Protein AF-A0A1V5LAB6-F1 (afdb_monomer)

Radius of gyration: 16.6 Å; Cα contacts (8 Å, |Δi|>4): 123; chains: 1; bounding box: 38×26×41 Å

Structure (mmCIF, N/CA/C/O backbone):
data_AF-A0A1V5LAB6-F1
#
_entry.id   AF-A0A1V5LAB6-F1
#
loop_
_atom_site.group_PDB
_atom_site.id
_atom_site.type_symbol
_atom_site.label_atom_id
_atom_site.label_alt_id
_atom_site.label_comp_id
_atom_site.label_asym_id
_atom_site.label_entity_id
_atom_site.label_seq_id
_atom_site.pdbx_PDB_ins_code
_atom_site.Cartn_x
_atom_site.Cartn_y
_atom_site.Cartn_z
_atom_site.occupancy
_atom_site.B_iso_or_equiv
_atom_site.auth_seq_id
_atom_site.auth_comp_id
_atom_site.auth_asym_id
_atom_site.auth_atom_id
_atom_site.pdbx_PDB_model_num
ATOM 1 N N . MET A 1 1 ? 13.776 -12.669 -11.206 1.00 77.19 1 MET A N 1
ATOM 2 C CA . MET A 1 1 ? 13.056 -12.402 -9.944 1.00 77.19 1 MET A CA 1
ATOM 3 C C . MET A 1 1 ? 11.681 -11.765 -10.153 1.00 77.19 1 MET A C 1
ATOM 5 O O . MET A 1 1 ? 10.731 -12.359 -9.678 1.00 77.19 1 MET A O 1
ATOM 9 N N . LEU A 1 2 ? 11.503 -10.620 -10.843 1.00 88.62 2 LEU A N 1
ATOM 10 C CA . LEU A 1 2 ? 10.140 -10.125 -11.182 1.00 88.62 2 LEU A CA 1
ATOM 11 C C . LEU A 1 2 ? 9.569 -10.736 -12.473 1.00 88.62 2 LEU A C 1
ATOM 13 O O . LEU A 1 2 ? 8.385 -11.048 -12.530 1.00 88.62 2 LEU A O 1
ATOM 17 N N . ASN A 1 3 ? 10.426 -10.978 -13.471 1.00 90.19 3 ASN A N 1
ATOM 18 C CA . ASN A 1 3 ? 10.041 -11.616 -14.740 1.00 90.19 3 ASN A CA 1
ATOM 19 C C . ASN A 1 3 ? 9.483 -13.042 -14.580 1.00 90.19 3 ASN A C 1
ATOM 21 O O . ASN A 1 3 ? 8.894 -13.565 -15.516 1.00 90.19 3 ASN A O 1
ATOM 25 N N . ASP A 1 4 ? 9.677 -13.665 -13.415 1.00 94.62 4 ASP A N 1
ATOM 26 C CA . ASP A 1 4 ? 9.181 -15.015 -13.120 1.00 94.62 4 ASP A CA 1
ATOM 27 C C . ASP A 1 4 ? 7.673 -15.024 -12.803 1.00 94.62 4 ASP A C 1
ATOM 29 O O . ASP A 1 4 ? 7.053 -16.081 -12.757 1.00 94.62 4 ASP A O 1
ATOM 33 N N . TYR A 1 5 ? 7.088 -13.844 -12.577 1.00 94.38 5 TYR A N 1
ATOM 34 C CA . TYR A 1 5 ? 5.699 -13.665 -12.147 1.00 94.38 5 TYR A CA 1
ATOM 35 C C . TYR A 1 5 ? 4.902 -12.718 -13.044 1.00 94.38 5 TYR A C 1
ATOM 37 O O . TYR A 1 5 ? 3.679 -12.773 -13.023 1.00 94.38 5 TYR A O 1
ATOM 45 N N . VAL A 1 6 ? 5.587 -11.833 -13.774 1.00 94.25 6 VAL A N 1
ATOM 46 C CA . VAL A 1 6 ? 4.986 -10.848 -14.675 1.00 94.25 6 VAL A CA 1
ATOM 47 C C . VAL A 1 6 ? 5.805 -10.769 -15.954 1.00 94.25 6 VAL A C 1
ATOM 49 O O . VAL A 1 6 ? 7.020 -10.540 -15.919 1.00 94.25 6 VAL A O 1
ATOM 52 N N . TYR A 1 7 ? 5.138 -10.875 -17.097 1.00 92.50 7 TYR A N 1
ATOM 53 C CA . TYR A 1 7 ? 5.744 -10.596 -18.386 1.00 92.50 7 TYR A CA 1
ATOM 54 C C . TYR A 1 7 ? 5.726 -9.091 -18.680 1.00 92.50 7 TYR A C 1
ATOM 56 O O . TYR A 1 7 ? 4.747 -8.529 -19.159 1.00 92.50 7 TYR A O 1
ATOM 64 N N . LYS A 1 8 ? 6.864 -8.423 -18.448 1.00 87.31 8 LYS A N 1
ATOM 65 C CA . LYS A 1 8 ? 6.997 -6.951 -18.474 1.00 87.31 8 LYS A CA 1
ATOM 66 C C . LYS A 1 8 ? 6.542 -6.241 -19.765 1.00 87.31 8 LYS A C 1
ATOM 68 O O . LYS A 1 8 ? 6.300 -5.034 -19.744 1.00 87.31 8 LYS A O 1
ATOM 73 N N . TRP A 1 9 ? 6.471 -6.953 -20.892 1.00 88.38 9 TRP A N 1
ATOM 74 C CA . TRP A 1 9 ? 6.041 -6.401 -22.184 1.00 88.38 9 TRP A CA 1
ATOM 75 C C . TRP A 1 9 ? 4.538 -6.542 -22.437 1.00 88.38 9 TRP A C 1
ATOM 77 O O . TRP A 1 9 ? 4.001 -5.847 -23.302 1.00 88.38 9 TRP A O 1
ATOM 87 N N . ASP A 1 10 ? 3.855 -7.395 -21.678 1.00 93.00 10 ASP A N 1
ATOM 88 C CA . ASP A 1 10 ? 2.405 -7.480 -21.698 1.00 93.00 10 ASP A CA 1
ATOM 89 C C . ASP A 1 10 ? 1.813 -6.362 -20.828 1.00 93.00 10 ASP A C 1
ATOM 91 O O . ASP A 1 10 ? 2.205 -6.098 -19.688 1.00 93.00 10 ASP A O 1
ATOM 95 N N . LYS A 1 11 ? 0.892 -5.606 -21.425 1.00 90.44 11 LYS A N 1
ATOM 96 C CA . LYS A 1 11 ? 0.227 -4.482 -20.760 1.00 90.44 11 LYS A CA 1
ATOM 97 C C . LYS A 1 11 ? -0.907 -4.937 -19.842 1.00 90.44 11 LYS A C 1
ATOM 99 O O . LYS A 1 11 ? -1.337 -4.134 -19.022 1.00 90.44 11 LYS A O 1
ATOM 104 N N . THR A 1 12 ? -1.362 -6.179 -19.994 1.00 95.12 12 THR A N 1
ATOM 105 C CA . THR A 1 12 ? -2.442 -6.816 -19.230 1.00 95.12 12 THR A CA 1
ATOM 106 C C . THR A 1 12 ? -1.932 -7.718 -18.104 1.00 95.12 12 THR A C 1
ATOM 108 O O . THR A 1 12 ? -2.700 -8.088 -17.214 1.00 95.12 12 THR A O 1
ATOM 111 N N . ASP A 1 13 ? -0.632 -8.010 -18.091 1.00 95.50 13 ASP A N 1
ATOM 112 C CA . ASP A 1 13 ? 0.032 -8.765 -17.035 1.00 95.50 13 ASP A CA 1
ATOM 113 C C . AS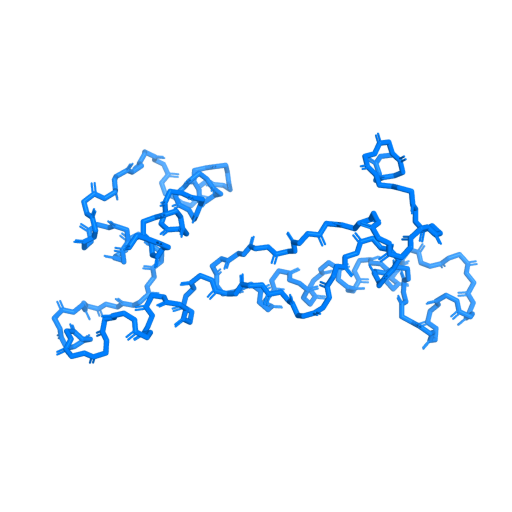P A 1 13 ? 0.913 -7.825 -16.209 1.00 95.50 13 ASP A C 1
ATOM 115 O O . ASP A 1 13 ? 2.038 -7.498 -16.587 1.00 95.50 13 ASP A O 1
ATOM 119 N N . LYS A 1 14 ? 0.351 -7.294 -15.119 1.00 95.50 14 LYS A N 1
ATOM 120 C CA . LYS A 1 14 ? 1.046 -6.402 -14.182 1.00 95.50 14 LYS A CA 1
ATOM 121 C C . LYS A 1 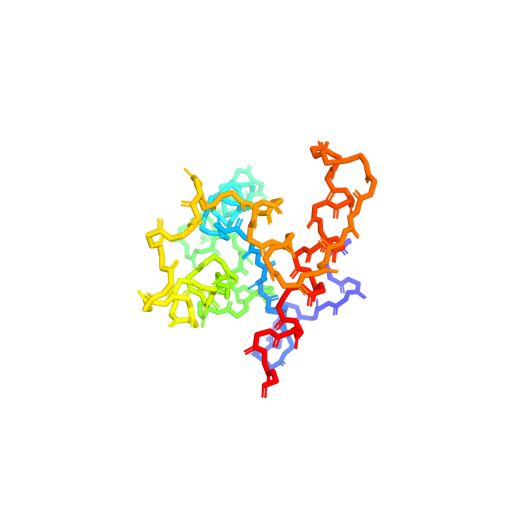14 ? 0.574 -6.651 -12.761 1.00 95.50 14 LYS A C 1
ATOM 123 O O . LYS A 1 14 ? -0.576 -7.011 -12.514 1.00 95.50 14 LYS A O 1
ATOM 128 N N . PHE A 1 15 ? 1.448 -6.374 -11.807 1.00 96.62 15 PHE A N 1
ATOM 129 C CA . PHE A 1 15 ? 1.094 -6.329 -10.400 1.00 96.62 15 PHE A CA 1
ATOM 130 C C . PHE A 1 15 ? 0.241 -5.100 -10.085 1.00 96.62 15 PHE A C 1
ATOM 132 O O . PHE A 1 15 ? 0.496 -4.002 -10.576 1.00 96.62 15 PHE A O 1
ATOM 139 N N . GLN A 1 16 ? -0.715 -5.253 -9.173 1.00 96.62 16 GLN A N 1
ATOM 140 C CA . GLN A 1 16 ? -1.315 -4.121 -8.475 1.00 96.62 16 GLN A CA 1
ATOM 141 C C . GLN A 1 16 ? -0.537 -3.880 -7.179 1.00 96.62 16 GLN A C 1
ATOM 143 O O . GLN A 1 16 ? -0.493 -4.757 -6.315 1.00 96.62 16 GLN A O 1
ATOM 148 N N . PHE A 1 17 ? 0.070 -2.701 -7.026 1.00 97.19 17 PHE A N 1
ATOM 149 C CA . PHE A 1 17 ? 0.734 -2.335 -5.775 1.00 97.19 17 PHE A CA 1
ATOM 150 C C . PHE A 1 17 ? -0.326 -1.973 -4.730 1.00 97.19 17 PHE A C 1
ATOM 152 O O . PHE A 1 17 ? -1.185 -1.130 -4.996 1.00 97.19 17 PHE A O 1
ATOM 159 N N . ILE A 1 18 ? -0.279 -2.614 -3.561 1.00 97.88 18 ILE A N 1
ATOM 160 C CA . ILE A 1 18 ? -1.208 -2.389 -2.447 1.00 97.88 18 ILE A CA 1
ATOM 161 C C . ILE A 1 18 ? -0.385 -2.277 -1.169 1.00 97.88 18 ILE A C 1
ATOM 163 O O . ILE A 1 18 ? 0.420 -3.161 -0.879 1.00 97.88 18 ILE A O 1
ATOM 167 N N . GLY A 1 19 ? -0.599 -1.213 -0.401 1.00 97.75 19 GLY A N 1
ATOM 168 C CA . GLY A 1 19 ? 0.134 -0.966 0.838 1.00 97.75 19 GLY A CA 1
ATOM 169 C C . GLY A 1 19 ? -0.627 -0.040 1.775 1.00 97.75 19 GLY A C 1
ATOM 170 O O . GLY A 1 19 ? -1.592 0.605 1.372 1.00 97.75 19 GLY A O 1
ATOM 171 N N . TYR A 1 20 ? -0.200 0.024 3.031 1.00 97.88 20 TYR A N 1
ATOM 172 C CA . TYR A 1 20 ? -0.700 1.005 3.988 1.00 97.88 20 TYR A CA 1
ATOM 173 C C . TYR A 1 20 ? 0.234 2.214 3.975 1.00 97.88 20 TYR A C 1
ATOM 175 O O . TYR A 1 20 ? 1.405 2.050 4.301 1.00 97.88 20 TYR A O 1
ATOM 183 N N . ASN A 1 21 ? -0.262 3.398 3.593 1.00 97.50 21 ASN A N 1
ATOM 184 C CA . ASN A 1 21 ? 0.581 4.540 3.214 1.00 97.50 21 ASN A CA 1
ATOM 185 C C . ASN A 1 21 ? 1.474 4.198 1.999 1.00 97.50 21 ASN A C 1
ATOM 187 O O . ASN A 1 21 ? 2.667 4.504 1.967 1.00 97.50 21 ASN A O 1
ATOM 191 N N . SER A 1 22 ? 0.873 3.537 0.996 1.00 97.06 22 SER A N 1
ATOM 192 C CA . SER A 1 22 ? 1.568 2.875 -0.124 1.00 97.06 22 SER A CA 1
ATOM 193 C C . SER A 1 22 ? 2.524 3.770 -0.905 1.00 97.06 22 SER A C 1
ATOM 195 O O . SER A 1 22 ? 3.504 3.271 -1.450 1.00 97.06 22 SER A O 1
ATOM 197 N N . ARG A 1 23 ? 2.257 5.079 -0.965 1.00 95.12 23 ARG A N 1
ATOM 198 C CA . ARG A 1 23 ? 3.093 6.037 -1.693 1.00 95.12 23 ARG A CA 1
ATOM 199 C C . ARG A 1 23 ? 4.537 6.037 -1.199 1.00 95.12 23 ARG A C 1
ATOM 201 O O . ARG A 1 23 ? 5.442 6.140 -2.016 1.00 95.12 23 ARG A O 1
ATOM 208 N N . PHE A 1 24 ? 4.750 5.906 0.111 1.00 95.12 24 PHE A N 1
ATOM 209 C CA . PHE A 1 24 ? 6.096 5.875 0.678 1.00 95.12 24 PHE A CA 1
ATOM 210 C C . PHE A 1 24 ? 6.900 4.706 0.092 1.00 95.12 24 PHE A C 1
ATOM 212 O O . PHE A 1 24 ? 7.932 4.924 -0.537 1.00 95.12 24 PHE A O 1
ATOM 219 N N . ASP A 1 25 ? 6.394 3.479 0.218 1.00 95.38 25 ASP A N 1
ATOM 220 C CA . ASP A 1 25 ? 7.059 2.285 -0.312 1.00 95.38 25 ASP A CA 1
ATOM 221 C C . ASP A 1 25 ? 7.160 2.296 -1.844 1.00 95.38 25 ASP A C 1
ATOM 223 O O . ASP A 1 25 ? 8.174 1.879 -2.407 1.00 95.38 25 ASP A O 1
ATOM 227 N N . GLU A 1 26 ? 6.129 2.796 -2.532 1.00 95.56 26 GLU A N 1
ATOM 228 C CA . GLU A 1 26 ? 6.127 2.949 -3.986 1.00 95.56 26 GLU A CA 1
ATOM 229 C C . GLU A 1 26 ? 7.242 3.892 -4.456 1.00 95.56 26 GLU A C 1
ATOM 231 O O . GLU A 1 26 ? 7.955 3.554 -5.402 1.00 95.56 26 GLU A O 1
ATOM 236 N N . ASP A 1 27 ? 7.434 5.036 -3.797 1.00 94.69 27 ASP A N 1
ATOM 237 C CA . ASP A 1 27 ? 8.480 6.004 -4.136 1.00 94.69 27 ASP A CA 1
ATOM 238 C C . ASP A 1 27 ? 9.880 5.391 -3.942 1.00 94.69 27 ASP A C 1
ATOM 240 O O . ASP A 1 27 ? 10.743 5.515 -4.819 1.00 94.69 27 ASP A O 1
ATOM 244 N N . PHE A 1 28 ? 10.098 4.638 -2.854 1.00 95.00 28 PHE A N 1
ATOM 245 C CA . PHE A 1 28 ? 11.344 3.88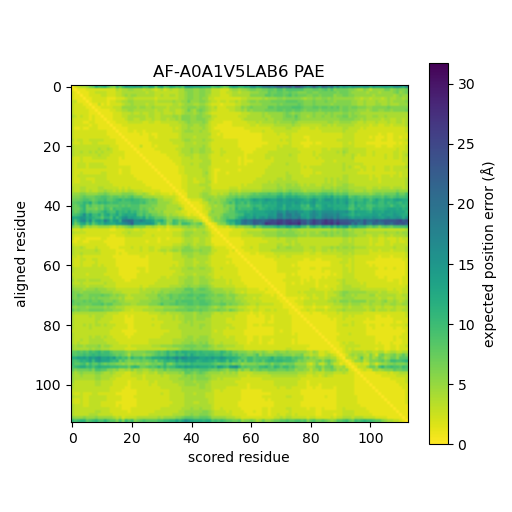9 -2.642 1.00 95.00 28 PHE A CA 1
ATOM 246 C C . PHE A 1 28 ? 11.571 2.823 -3.715 1.00 95.00 28 PHE A C 1
ATOM 248 O O . PHE A 1 28 ? 12.678 2.712 -4.253 1.00 95.00 28 PHE A O 1
ATOM 255 N N . LEU A 1 29 ? 10.537 2.055 -4.066 1.00 93.62 29 LEU A N 1
ATOM 256 C CA . LEU A 1 29 ? 10.640 1.032 -5.101 1.00 93.62 29 LEU A CA 1
ATOM 257 C C . LEU A 1 29 ? 10.932 1.666 -6.466 1.00 93.62 29 LEU A C 1
ATOM 259 O O . LEU A 1 29 ? 11.823 1.212 -7.181 1.00 93.62 29 LEU A O 1
ATOM 263 N N . ARG A 1 30 ? 10.260 2.765 -6.816 1.00 92.19 30 ARG A N 1
ATOM 264 C CA . ARG A 1 30 ? 10.553 3.540 -8.029 1.00 92.19 30 ARG A CA 1
ATOM 265 C C . ARG A 1 30 ? 12.000 4.033 -8.037 1.00 92.19 30 ARG A C 1
ATOM 267 O O . ARG A 1 30 ? 12.673 3.912 -9.060 1.00 92.19 30 ARG A O 1
ATOM 274 N N . GLN A 1 31 ? 12.520 4.530 -6.919 1.00 92.06 31 GLN A N 1
ATOM 275 C CA . GLN A 1 31 ? 13.920 4.943 -6.853 1.00 92.06 31 GLN A CA 1
ATOM 276 C C . GLN A 1 31 ? 14.883 3.757 -7.005 1.00 92.06 31 GLN A C 1
ATOM 278 O O . GLN A 1 31 ? 15.892 3.879 -7.699 1.00 92.06 31 GLN A O 1
ATOM 283 N N . PHE A 1 32 ? 14.565 2.594 -6.430 1.00 92.12 32 PHE A N 1
ATOM 284 C CA . PHE A 1 32 ? 15.331 1.364 -6.645 1.00 92.12 32 PHE A CA 1
ATOM 285 C C . PHE A 1 32 ? 15.409 1.006 -8.135 1.00 92.12 32 PHE A C 1
ATOM 287 O O . PHE A 1 32 ? 16.493 0.739 -8.649 1.00 92.12 32 PHE A O 1
ATOM 294 N N . PHE A 1 33 ? 14.286 1.080 -8.846 1.00 91.12 33 PHE A N 1
ATOM 295 C CA . PHE A 1 33 ? 14.213 0.887 -10.294 1.00 91.12 33 PHE A CA 1
ATOM 296 C C . PHE A 1 33 ? 15.079 1.904 -11.070 1.00 91.12 33 PHE A C 1
ATOM 298 O O . PHE A 1 33 ? 15.791 1.523 -11.993 1.00 91.12 33 PHE A O 1
ATOM 305 N N . ILE A 1 34 ? 15.098 3.181 -10.659 1.00 89.62 34 ILE A N 1
ATOM 306 C CA . ILE A 1 34 ? 15.946 4.225 -11.277 1.00 89.62 34 ILE A CA 1
ATOM 307 C C . ILE A 1 34 ? 17.428 3.907 -11.081 1.00 89.62 34 ILE A C 1
ATOM 309 O O . ILE A 1 34 ? 18.221 4.023 -12.013 1.00 89.62 34 ILE A O 1
ATOM 313 N N . ASN A 1 35 ? 17.804 3.531 -9.859 1.00 90.38 35 ASN A N 1
ATOM 314 C CA . ASN A 1 35 ? 19.195 3.294 -9.482 1.00 90.38 35 ASN A CA 1
ATOM 315 C C . ASN A 1 35 ? 19.792 2.058 -10.166 1.00 90.38 35 ASN A C 1
ATOM 317 O O . ASN A 1 35 ? 21.008 1.983 -10.308 1.00 90.38 35 ASN A O 1
ATOM 321 N N . ASN A 1 36 ? 18.948 1.112 -10.584 1.00 88.44 36 ASN A N 1
ATOM 322 C CA . ASN A 1 36 ? 19.344 -0.117 -11.270 1.00 88.44 36 ASN A CA 1
ATOM 323 C C . ASN A 1 36 ? 18.982 -0.102 -12.767 1.00 88.44 36 ASN A C 1
ATOM 325 O O . ASN A 1 36 ? 18.911 -1.159 -13.386 1.00 88.44 36 ASN A O 1
ATOM 329 N N . ALA A 1 37 ? 18.700 1.067 -13.349 1.00 86.06 37 ALA A N 1
ATOM 330 C CA . ALA A 1 37 ? 18.406 1.168 -14.773 1.00 86.06 37 ALA A CA 1
ATOM 331 C C . ALA A 1 37 ? 19.672 0.908 -15.611 1.00 86.06 37 ALA A C 1
ATOM 333 O O . ALA A 1 37 ? 20.704 1.541 -15.393 1.00 86.06 37 ALA A O 1
ATOM 334 N N . ASP A 1 38 ? 19.567 0.020 -16.602 1.00 83.00 38 ASP A N 1
ATOM 335 C CA . ASP A 1 38 ? 20.697 -0.391 -17.448 1.00 83.00 38 ASP A CA 1
ATOM 336 C C . ASP A 1 38 ? 21.100 0.673 -18.486 1.00 83.00 38 ASP A C 1
ATOM 338 O O . ASP A 1 38 ? 22.196 0.627 -19.044 1.00 83.00 38 ASP A O 1
ATOM 342 N N . ASN A 1 39 ? 20.209 1.618 -18.802 1.00 82.44 39 ASN A N 1
ATOM 343 C CA . ASN A 1 39 ? 20.454 2.664 -19.793 1.00 82.44 39 ASN A CA 1
ATOM 344 C C . ASN A 1 39 ? 19.662 3.952 -19.495 1.00 82.44 39 ASN A C 1
ATOM 346 O O . ASN A 1 39 ? 18.671 3.955 -18.759 1.00 82.44 39 ASN A O 1
ATOM 350 N N . ASP A 1 40 ? 20.083 5.056 -20.118 1.00 81.31 40 ASP A N 1
ATOM 351 C CA . ASP A 1 40 ? 19.491 6.385 -19.911 1.00 81.31 40 ASP A CA 1
ATOM 352 C C . ASP A 1 40 ? 18.024 6.473 -20.344 1.00 81.31 40 ASP A C 1
ATOM 354 O O . ASP A 1 40 ? 17.254 7.248 -19.776 1.00 81.31 40 ASP A O 1
ATOM 358 N N . LYS A 1 41 ? 17.604 5.658 -21.319 1.00 77.38 41 LYS A N 1
ATOM 359 C CA . LYS A 1 41 ? 16.209 5.607 -21.768 1.00 77.38 41 LYS A CA 1
ATOM 360 C C . LYS A 1 41 ? 15.317 5.000 -20.683 1.00 77.38 41 LYS A C 1
ATOM 362 O O . LYS A 1 41 ? 14.279 5.577 -20.368 1.00 77.38 41 LYS A O 1
ATOM 367 N N . ASP A 1 42 ? 15.732 3.893 -20.076 1.00 75.31 42 ASP A N 1
ATOM 368 C CA . ASP A 1 42 ? 15.010 3.276 -18.963 1.00 75.31 42 ASP A CA 1
ATOM 369 C C . ASP A 1 42 ? 14.966 4.223 -17.760 1.00 75.31 42 ASP A C 1
ATOM 371 O O . ASP A 1 42 ? 13.919 4.383 -17.137 1.00 75.31 42 ASP A O 1
ATOM 375 N N . LYS A 1 43 ? 16.055 4.952 -17.494 1.00 74.06 43 LYS A N 1
ATOM 376 C CA . LYS A 1 43 ? 16.099 5.989 -16.454 1.00 74.06 43 LYS A CA 1
ATOM 377 C C . LYS A 1 43 ? 15.120 7.142 -16.720 1.00 74.06 43 LYS A C 1
ATOM 379 O O . LYS A 1 43 ? 14.449 7.596 -15.795 1.00 74.06 43 LYS A O 1
ATOM 384 N N . MET A 1 44 ? 15.019 7.596 -17.970 1.00 71.31 44 MET A N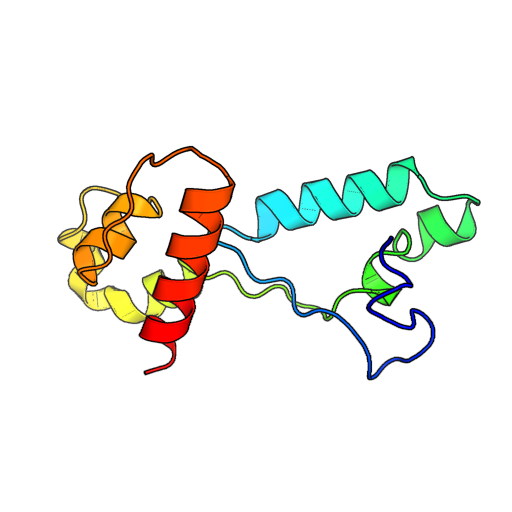 1
ATOM 385 C CA . MET A 1 44 ? 14.208 8.747 -18.386 1.00 71.31 44 MET A CA 1
ATOM 386 C C . MET A 1 44 ? 12.703 8.445 -18.481 1.00 71.31 44 MET A C 1
ATOM 388 O O . MET A 1 44 ? 11.894 9.290 -18.106 1.00 71.31 44 MET A O 1
ATOM 392 N N . TYR A 1 45 ? 12.304 7.266 -18.972 1.00 66.12 45 TYR A N 1
ATOM 393 C CA . TYR A 1 45 ? 10.904 6.979 -19.344 1.00 66.12 45 TYR A CA 1
ATOM 394 C C . TYR A 1 45 ? 10.117 6.133 -18.337 1.00 66.12 45 TYR A C 1
ATOM 396 O O . TYR A 1 45 ? 9.049 5.614 -18.659 1.00 66.12 45 TYR A O 1
ATOM 404 N N . GLY A 1 46 ? 10.595 6.029 -17.102 1.00 62.31 46 GLY A N 1
ATOM 405 C CA . GLY A 1 4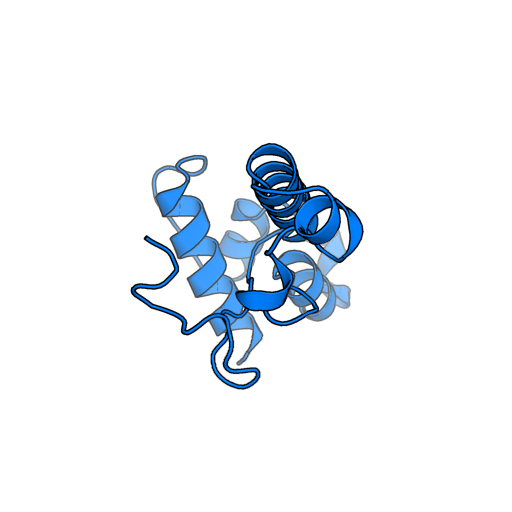6 ? 9.841 5.371 -16.038 1.00 62.31 46 GLY A CA 1
ATOM 406 C C . GLY A 1 46 ? 10.465 4.071 -15.587 1.00 62.31 46 GLY A C 1
ATOM 407 O O . GLY A 1 46 ? 9.740 3.090 -15.428 1.00 62.31 46 GLY A O 1
ATOM 408 N N . ASN A 1 47 ? 11.791 4.111 -15.395 1.00 70.00 47 ASN A N 1
ATOM 409 C CA . ASN A 1 47 ? 12.630 3.295 -14.516 1.00 70.00 47 ASN A CA 1
ATOM 410 C C . ASN A 1 47 ? 12.458 1.770 -14.603 1.00 70.00 47 ASN A C 1
ATOM 412 O O . ASN A 1 47 ? 13.034 1.040 -13.816 1.00 70.00 47 ASN A O 1
ATOM 416 N N . GLY A 1 48 ? 11.683 1.269 -15.561 1.00 80.94 48 GLY A N 1
ATOM 417 C CA . GLY A 1 48 ? 11.189 -0.100 -15.606 1.00 80.94 48 GLY A CA 1
ATOM 418 C C . GLY A 1 48 ? 9.970 -0.366 -14.713 1.00 80.94 48 GLY A C 1
ATOM 419 O O . GLY A 1 48 ? 9.300 -1.369 -14.941 1.00 80.94 48 GLY A O 1
ATOM 420 N N . TYR A 1 49 ? 9.608 0.505 -13.759 1.00 90.06 49 TYR A N 1
ATOM 421 C CA . TYR A 1 49 ? 8.516 0.246 -12.804 1.00 90.06 49 TYR A CA 1
ATOM 422 C C . TYR A 1 49 ? 7.168 0.050 -13.506 1.00 90.06 49 TYR A C 1
ATOM 424 O O . TYR A 1 49 ? 6.459 -0.921 -13.245 1.00 90.06 49 TYR A O 1
ATOM 432 N N . GLY A 1 50 ? 6.829 0.938 -14.449 1.00 88.69 50 GLY A N 1
ATOM 433 C CA . GLY A 1 50 ? 5.550 0.887 -15.174 1.00 88.69 50 GLY A CA 1
ATOM 434 C C . GLY A 1 50 ? 5.386 -0.349 -16.066 1.00 88.69 50 GLY A C 1
ATOM 435 O O . GLY A 1 50 ? 4.277 -0.674 -16.491 1.00 88.69 50 GLY A O 1
ATOM 436 N N . CYS A 1 51 ? 6.472 -1.076 -16.332 1.00 89.06 51 CYS A N 1
ATOM 437 C CA . CYS A 1 51 ? 6.404 -2.352 -17.032 1.00 89.06 51 CYS A CA 1
ATOM 438 C C . CYS A 1 51 ? 5.849 -3.462 -16.128 1.00 89.06 51 CYS A C 1
ATOM 440 O O . CYS A 1 51 ? 5.180 -4.356 -16.637 1.00 89.06 51 CYS A O 1
ATOM 442 N N . TYR A 1 52 ? 6.059 -3.377 -14.810 1.00 93.00 52 TYR A N 1
ATOM 443 C CA . TYR A 1 52 ? 5.665 -4.411 -13.848 1.00 93.00 52 TYR A CA 1
ATOM 444 C C . TYR A 1 52 ? 4.413 -4.071 -13.039 1.00 93.00 52 TYR A C 1
ATOM 446 O O . TYR A 1 52 ? 3.762 -4.994 -12.562 1.00 93.00 52 TYR A O 1
ATOM 454 N N . PHE A 1 53 ? 4.072 -2.792 -12.865 1.00 95.00 53 PHE A N 1
ATOM 455 C CA . PHE A 1 53 ? 2.997 -2.369 -11.962 1.00 95.00 53 PHE A CA 1
ATOM 456 C C . PHE A 1 53 ? 1.929 -1.529 -12.666 1.00 95.00 53 PHE A C 1
ATOM 458 O O . PHE A 1 53 ? 2.242 -0.632 -13.453 1.00 95.00 53 PHE A O 1
ATOM 465 N N . TYR A 1 54 ? 0.662 -1.784 -12.340 1.00 95.12 54 TYR A N 1
ATOM 466 C CA . TYR A 1 54 ? -0.440 -0.884 -12.663 1.00 95.12 54 TYR A CA 1
ATOM 467 C C . TYR A 1 54 ? -0.340 0.412 -11.854 1.00 95.12 54 TYR A C 1
ATOM 469 O O . TYR A 1 54 ? 0.080 0.418 -10.699 1.00 95.12 54 TYR A O 1
ATOM 477 N N . THR A 1 55 ? -0.738 1.521 -12.476 1.00 92.19 55 THR A N 1
ATOM 478 C CA . THR A 1 55 ? -0.907 2.822 -11.814 1.00 92.19 55 THR A CA 1
ATOM 479 C C . THR A 1 55 ? -2.406 3.122 -11.695 1.00 92.19 55 THR A C 1
ATOM 481 O O . THR A 1 55 ? -3.110 2.931 -12.690 1.00 92.19 55 THR A O 1
ATOM 484 N N . PRO A 1 56 ? -2.896 3.631 -10.547 1.00 94.69 56 PRO A N 1
ATOM 485 C CA . PRO A 1 56 ? -2.152 3.978 -9.327 1.00 94.69 56 PRO A CA 1
ATOM 486 C C . PRO A 1 56 ? -1.949 2.789 -8.373 1.00 94.69 56 PRO A C 1
ATOM 488 O O . PRO A 1 56 ? -2.595 1.751 -8.518 1.00 94.69 56 PRO A O 1
ATOM 491 N N . SER A 1 57 ? -1.085 2.952 -7.365 1.00 96.69 57 SER A N 1
ATOM 492 C CA . SER A 1 57 ? -1.098 2.068 -6.196 1.00 96.69 57 SER A CA 1
ATOM 493 C C . SER A 1 57 ? -2.404 2.228 -5.403 1.00 96.69 57 SER A C 1
ATOM 495 O O . SER A 1 57 ? -3.051 3.276 -5.444 1.00 96.69 57 SER A O 1
ATOM 497 N N . LEU A 1 58 ? -2.816 1.175 -4.693 1.00 97.81 58 LEU A N 1
ATOM 498 C CA . LEU A 1 58 ? -3.963 1.220 -3.788 1.00 97.81 58 LEU A CA 1
ATOM 499 C C . LEU A 1 58 ? -3.469 1.436 -2.361 1.00 97.81 58 LEU A C 1
ATOM 501 O O . LEU A 1 58 ? -2.801 0.573 -1.783 1.00 97.81 58 LEU A O 1
ATOM 505 N N . ASP A 1 59 ? -3.827 2.587 -1.802 1.00 98.12 59 ASP A N 1
ATOM 506 C CA . ASP A 1 59 ? -3.472 2.954 -0.440 1.00 98.12 59 ASP A CA 1
ATOM 507 C C . ASP A 1 59 ? -4.576 2.545 0.540 1.00 98.12 59 ASP A C 1
ATOM 509 O O . ASP A 1 59 ? -5.632 3.178 0.643 1.00 98.12 59 ASP A O 1
ATOM 513 N N . VAL A 1 60 ? -4.307 1.485 1.301 1.00 98.44 60 VAL A N 1
ATOM 514 C CA . VAL A 1 60 ? -5.217 0.947 2.319 1.00 98.44 60 VAL A CA 1
ATOM 515 C C . VAL A 1 60 ? -5.493 1.978 3.414 1.00 98.44 60 VAL A C 1
ATOM 517 O O . VAL A 1 60 ? -6.591 1.995 3.969 1.00 98.44 60 VAL A O 1
ATOM 520 N N . MET A 1 61 ? -4.549 2.883 3.691 1.00 98.25 61 MET A N 1
ATOM 521 C CA . MET A 1 61 ? -4.751 3.963 4.655 1.00 98.25 61 MET A CA 1
ATOM 522 C C . MET A 1 61 ? -5.846 4.922 4.174 1.00 98.25 61 MET A C 1
ATOM 524 O O . MET A 1 61 ? -6.741 5.270 4.940 1.00 98.25 61 MET A O 1
ATOM 528 N N . GLN A 1 62 ? -5.834 5.309 2.898 1.00 97.81 62 GLN A N 1
ATOM 529 C CA . GLN A 1 62 ? -6.867 6.186 2.335 1.00 97.81 62 GLN A CA 1
ATOM 530 C C . GLN A 1 62 ? -8.228 5.487 2.252 1.00 97.81 62 GLN A C 1
ATOM 532 O O . GLN A 1 62 ? -9.248 6.090 2.583 1.00 97.81 62 GLN A O 1
ATOM 537 N N . MET A 1 63 ? -8.252 4.200 1.891 1.00 98.00 63 MET A N 1
ATOM 538 C CA . MET A 1 63 ? -9.484 3.403 1.910 1.00 98.00 63 MET A CA 1
ATOM 539 C C . MET A 1 63 ? -10.087 3.318 3.320 1.00 98.00 63 MET A C 1
ATOM 541 O O . MET A 1 63 ? -11.290 3.512 3.495 1.00 98.00 63 MET A O 1
ATOM 545 N N . ALA A 1 64 ? -9.256 3.079 4.339 1.00 98.00 64 ALA A N 1
ATOM 546 C CA . ALA A 1 64 ? -9.702 3.066 5.728 1.00 98.00 64 ALA A CA 1
ATOM 547 C C . ALA A 1 64 ? -10.194 4.448 6.175 1.00 98.00 64 ALA A C 1
ATOM 549 O O . ALA A 1 64 ? -11.210 4.540 6.859 1.00 98.00 64 ALA A O 1
ATOM 550 N N . ALA A 1 65 ? -9.511 5.525 5.773 1.00 97.69 65 ALA A N 1
ATOM 551 C CA . ALA A 1 65 ? -9.913 6.892 6.100 1.00 97.69 65 ALA A CA 1
ATOM 552 C C . ALA A 1 65 ? -11.293 7.237 5.523 1.00 97.69 65 ALA A C 1
ATOM 554 O O . ALA A 1 65 ? -12.091 7.875 6.205 1.00 97.69 65 ALA A O 1
ATOM 555 N N . LEU A 1 66 ? -11.595 6.764 4.308 1.00 97.44 66 LEU A N 1
ATOM 556 C CA . LEU A 1 66 ? -12.916 6.904 3.700 1.00 97.44 66 LEU A CA 1
ATOM 557 C C . LEU A 1 66 ? -13.993 6.157 4.503 1.00 97.44 66 LEU A C 1
ATOM 559 O O . LEU A 1 66 ? -15.044 6.727 4.782 1.00 97.44 66 LEU A O 1
ATOM 563 N N . LYS A 1 67 ? -13.734 4.904 4.907 1.00 96.56 67 LYS A N 1
ATOM 564 C CA . LYS A 1 67 ? -14.695 4.085 5.673 1.00 96.56 67 LYS A CA 1
ATOM 565 C C . 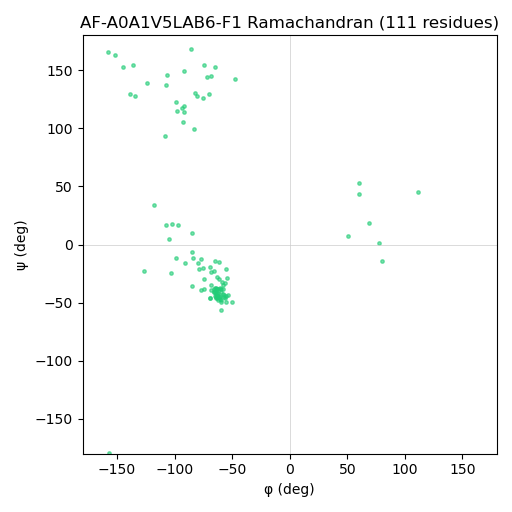LYS A 1 67 ? -14.928 4.622 7.091 1.00 96.56 67 LYS A C 1
ATOM 567 O O . LYS A 1 67 ? -16.035 4.527 7.602 1.00 96.56 67 LYS A O 1
ATOM 572 N N . LEU A 1 68 ? -13.892 5.176 7.721 1.00 96.25 68 LEU A N 1
ATOM 573 C CA . LEU A 1 68 ? -13.914 5.656 9.107 1.00 96.25 68 LEU A CA 1
ATOM 574 C C . LEU A 1 68 ? -14.163 7.164 9.226 1.00 96.25 68 LEU A C 1
ATOM 576 O O . LEU A 1 68 ? -13.886 7.737 10.279 1.00 96.25 68 LEU A O 1
ATOM 580 N N . MET A 1 69 ? -14.655 7.822 8.173 1.00 96.31 69 MET A N 1
ATOM 581 C CA . MET A 1 69 ? -14.785 9.282 8.130 1.00 96.31 69 MET A CA 1
ATOM 582 C C . MET A 1 69 ? -15.572 9.839 9.329 1.00 96.31 69 MET A C 1
ATOM 584 O O . MET A 1 69 ? -15.111 10.780 9.975 1.00 96.31 69 MET A O 1
ATOM 588 N N . ASP A 1 70 ? -16.679 9.190 9.699 1.00 96.75 70 ASP A N 1
ATOM 589 C CA . ASP A 1 70 ? -17.542 9.610 10.815 1.00 96.75 70 ASP A CA 1
ATOM 590 C C . ASP A 1 70 ? -16.996 9.216 12.201 1.00 96.75 70 ASP A C 1
ATOM 592 O O . ASP A 1 70 ? -17.326 9.835 13.218 1.00 96.75 70 ASP A O 1
ATOM 596 N N . ASN A 1 71 ? -16.112 8.216 12.248 1.00 94.81 71 ASN A N 1
ATOM 597 C CA . ASN A 1 71 ? -15.520 7.670 13.472 1.00 94.81 71 ASN A CA 1
ATOM 598 C C . ASN A 1 71 ? -14.064 8.096 13.682 1.00 94.81 71 ASN A C 1
ATOM 600 O O . ASN A 1 71 ? -13.420 7.659 14.634 1.00 94.81 71 ASN A O 1
ATOM 604 N N . ARG A 1 72 ? -13.509 8.975 12.834 1.00 92.56 72 ARG A N 1
ATOM 605 C CA . ARG A 1 72 ? -12.084 9.340 12.880 1.00 92.56 72 ARG A CA 1
ATOM 606 C C . ARG A 1 72 ? -11.649 9.885 14.242 1.00 92.56 72 ARG A C 1
ATOM 608 O O . ARG A 1 72 ? -10.506 9.657 14.640 1.00 92.56 72 ARG A O 1
ATOM 615 N N . LYS A 1 73 ? -12.549 10.585 14.936 1.00 93.12 73 LYS A N 1
ATOM 616 C CA . LYS A 1 73 ? -12.348 11.140 16.286 1.00 93.12 73 LYS A CA 1
ATOM 617 C C . LYS A 1 73 ? -12.173 10.069 17.370 1.00 93.12 73 LYS A C 1
ATOM 619 O O . LYS A 1 73 ? -11.575 10.360 18.399 1.00 93.12 73 LYS A O 1
ATOM 624 N N . ASP A 1 74 ? -12.661 8.853 17.128 1.00 93.06 74 ASP A N 1
ATOM 625 C CA . ASP A 1 74 ? -12.624 7.748 18.088 1.00 93.06 74 ASP A CA 1
ATOM 626 C C . ASP A 1 74 ? -11.271 7.004 18.045 1.00 93.06 74 ASP A C 1
ATOM 628 O O . ASP A 1 74 ? -10.963 6.209 18.931 1.00 93.06 74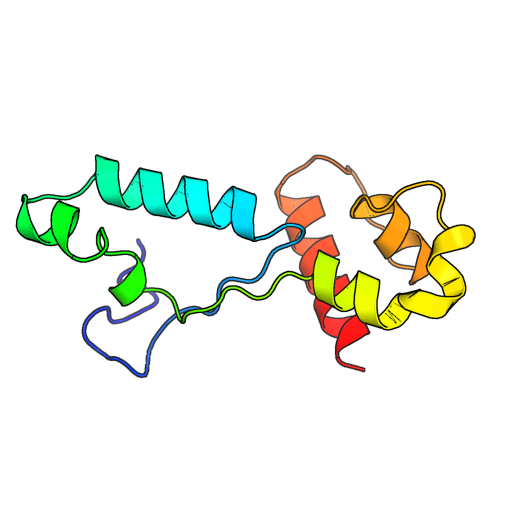 ASP A O 1
ATOM 632 N N . LEU A 1 75 ? -10.429 7.273 17.033 1.00 95.38 75 LEU A N 1
ATOM 633 C CA . LEU A 1 75 ? -9.107 6.664 16.872 1.00 95.38 75 LEU A CA 1
ATOM 634 C C . LEU A 1 75 ? -7.990 7.589 17.379 1.00 95.38 75 LEU A C 1
ATOM 636 O O . LEU A 1 75 ? -7.774 8.681 16.841 1.00 95.38 75 LEU A O 1
ATOM 640 N N . ILE A 1 76 ? -7.194 7.095 18.337 1.00 95.81 76 ILE A N 1
ATOM 641 C CA . ILE A 1 76 ? -6.050 7.818 18.930 1.00 95.81 76 ILE A CA 1
ATOM 642 C C . ILE A 1 76 ? -4.991 8.235 17.897 1.00 95.81 76 ILE A C 1
ATOM 644 O O . ILE A 1 76 ? -4.339 9.267 18.037 1.00 95.81 76 ILE A O 1
ATOM 648 N N . ASN A 1 77 ? -4.813 7.446 16.840 1.00 96.56 77 ASN A N 1
ATOM 649 C CA . ASN A 1 77 ? -3.979 7.764 15.688 1.00 96.56 77 ASN A CA 1
ATOM 650 C C . ASN A 1 77 ? -4.457 6.943 14.477 1.00 96.56 77 ASN A C 1
ATOM 652 O O . ASN A 1 77 ? -5.420 6.190 14.573 1.00 96.56 77 ASN A O 1
ATOM 656 N N . PHE A 1 78 ? -3.793 7.101 13.334 1.00 97.12 78 PHE A N 1
ATOM 657 C CA . PHE A 1 78 ? -4.146 6.393 12.101 1.00 97.12 78 PHE A CA 1
ATOM 658 C C . PHE A 1 78 ? -3.020 5.470 11.613 1.00 97.12 78 PHE A C 1
ATOM 660 O O . PHE A 1 78 ? -2.781 5.335 10.414 1.00 97.12 78 PHE A O 1
ATOM 667 N N . LYS A 1 79 ? -2.275 4.870 12.547 1.00 96.50 79 LYS A N 1
ATOM 668 C CA . LYS A 1 79 ? -1.293 3.820 12.250 1.00 96.50 79 LYS A CA 1
ATOM 669 C C . LYS A 1 79 ? -2.016 2.511 11.925 1.00 96.50 79 LYS A C 1
ATOM 671 O O . LYS A 1 79 ? -3.116 2.280 12.425 1.00 96.50 79 LYS A O 1
ATOM 676 N N . LEU A 1 80 ? -1.359 1.646 11.149 1.00 96.94 80 LEU A N 1
ATOM 677 C CA . LEU A 1 80 ? -1.899 0.353 10.716 1.00 96.94 80 LEU A CA 1
ATOM 678 C C . LEU A 1 80 ? -2.462 -0.464 11.885 1.00 96.94 80 LEU A C 1
ATOM 680 O O . LEU A 1 80 ? -3.607 -0.890 11.816 1.00 96.94 80 LEU A O 1
ATOM 684 N N . GLU A 1 81 ? -1.703 -0.621 12.973 1.00 96.75 81 GLU A N 1
ATOM 685 C CA . GLU A 1 81 ? -2.145 -1.344 14.173 1.00 96.75 81 GLU A CA 1
ATOM 686 C C . GLU A 1 81 ? -3.455 -0.784 14.745 1.00 96.75 81 GLU A C 1
ATOM 688 O O . GLU A 1 81 ? -4.395 -1.530 14.997 1.00 96.75 81 GLU A O 1
ATOM 693 N N . THR A 1 82 ? -3.546 0.537 14.924 1.00 96.69 82 THR A N 1
ATOM 694 C CA . THR A 1 82 ? -4.730 1.176 15.520 1.00 96.69 82 THR A CA 1
ATOM 695 C C . THR A 1 82 ? -5.967 0.985 14.644 1.00 96.69 82 THR A C 1
ATOM 697 O O . THR A 1 82 ? -7.041 0.678 15.157 1.00 96.69 82 THR A O 1
ATOM 700 N N . VAL A 1 83 ? -5.813 1.112 13.325 1.00 97.50 83 VAL A N 1
ATOM 701 C CA . VAL A 1 83 ? -6.907 0.883 12.376 1.00 97.50 83 VAL A CA 1
ATOM 702 C C . VAL A 1 83 ? -7.286 -0.599 12.330 1.00 97.50 83 VAL A C 1
ATOM 704 O O . VAL A 1 83 ? -8.464 -0.920 12.428 1.00 97.50 83 VAL A O 1
ATOM 707 N N . CYS A 1 84 ? -6.323 -1.517 12.257 1.00 97.31 84 CYS A N 1
ATOM 708 C CA . CYS A 1 84 ? -6.578 -2.959 12.303 1.00 97.31 84 CYS A CA 1
ATOM 709 C C . CYS A 1 84 ? -7.341 -3.366 13.569 1.00 97.31 84 CYS A C 1
ATOM 711 O O . CYS A 1 84 ? -8.353 -4.058 13.468 1.00 97.31 84 CYS A O 1
ATOM 713 N N . ASN A 1 85 ? -6.922 -2.870 14.736 1.00 95.62 85 AS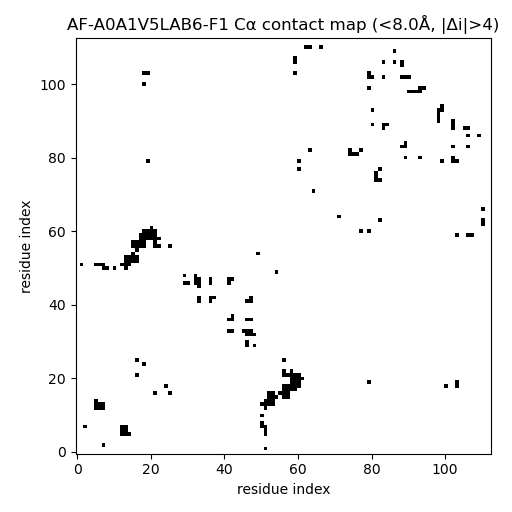N A N 1
ATOM 714 C CA . ASN A 1 85 ? -7.588 -3.144 16.007 1.00 95.62 85 ASN A CA 1
ATOM 715 C C . ASN A 1 85 ? -9.045 -2.651 16.016 1.00 95.62 85 ASN A C 1
ATOM 717 O O . ASN A 1 85 ? -9.908 -3.348 16.545 1.00 95.62 85 ASN A O 1
ATOM 721 N N . TYR A 1 86 ? -9.344 -1.505 15.388 1.00 95.75 86 TYR A N 1
ATOM 722 C CA . TYR A 1 86 ? -10.724 -1.022 15.227 1.00 95.75 86 TYR A CA 1
ATOM 723 C C . TYR A 1 86 ? -11.599 -2.024 14.454 1.00 95.75 86 TYR A C 1
ATOM 725 O O . TYR A 1 86 ? -12.750 -2.251 14.816 1.00 95.75 86 TYR A O 1
ATOM 733 N N . PHE A 1 87 ? -11.042 -2.677 13.430 1.00 95.75 87 PHE A N 1
ATOM 734 C CA . PHE A 1 87 ? -11.715 -3.728 12.655 1.00 95.75 87 PHE A CA 1
ATOM 735 C C . PHE A 1 87 ? -11.599 -5.133 13.283 1.00 95.75 87 PHE A C 1
ATOM 737 O O . PHE A 1 87 ? -11.931 -6.125 12.637 1.00 95.75 87 PHE A O 1
ATOM 744 N N . GLY A 1 88 ? -11.110 -5.253 14.523 1.00 96.00 88 GLY A N 1
ATOM 745 C CA . GLY A 1 88 ? -10.928 -6.544 15.195 1.00 96.00 88 GLY A CA 1
ATOM 746 C C . GLY A 1 88 ? -9.821 -7.420 14.592 1.00 96.00 88 GLY A C 1
ATOM 747 O O . GLY A 1 88 ? -9.793 -8.628 14.820 1.00 96.00 88 GLY A O 1
ATOM 748 N N . ILE A 1 89 ? -8.910 -6.834 13.812 1.00 96.12 89 ILE A N 1
ATOM 749 C CA . ILE A 1 89 ? -7.766 -7.522 13.215 1.00 96.12 89 ILE A CA 1
ATOM 750 C C . ILE A 1 89 ? -6.579 -7.404 14.165 1.00 96.12 89 ILE A C 1
ATOM 752 O O . ILE A 1 89 ? -6.024 -6.323 14.339 1.00 96.12 89 ILE A O 1
ATOM 756 N N . THR A 1 90 ? -6.149 -8.535 14.717 1.00 91.06 90 THR A N 1
ATOM 757 C CA . THR A 1 90 ? -4.934 -8.626 15.527 1.00 91.06 90 THR A CA 1
ATOM 758 C C . THR A 1 90 ? -3.817 -9.340 14.762 1.00 91.06 90 THR A C 1
ATOM 760 O O . THR A 1 90 ? -4.049 -10.242 13.946 1.00 91.06 90 THR A O 1
ATOM 763 N N . GLU A 1 91 ? -2.586 -8.910 15.014 1.00 90.31 91 GLU A N 1
ATOM 764 C CA . GLU A 1 91 ? -1.358 -9.583 14.598 1.00 90.31 91 GLU A CA 1
ATOM 765 C C . GLU A 1 91 ? -0.373 -9.585 15.763 1.00 90.31 91 GLU A C 1
ATOM 767 O O . GLU A 1 91 ? -0.422 -8.734 16.653 1.00 90.31 91 GLU A O 1
ATOM 772 N N . GLU A 1 92 ? 0.520 -10.563 15.739 1.00 84.81 92 GLU A N 1
ATOM 773 C CA . GLU A 1 92 ? 1.665 -10.616 16.637 1.00 84.81 92 GLU A CA 1
ATOM 774 C C . GLU A 1 92 ? 2.861 -9.940 15.962 1.00 84.81 92 GLU A C 1
ATOM 776 O O . GLU A 1 92 ? 3.019 -10.018 14.741 1.00 84.81 92 GLU A O 1
ATOM 781 N N . ASN A 1 93 ? 3.742 -9.332 16.759 1.00 86.75 93 ASN A N 1
ATOM 782 C CA . ASN A 1 93 ? 4.975 -8.694 16.285 1.00 86.75 93 ASN A CA 1
ATOM 783 C C . ASN A 1 93 ? 4.737 -7.546 15.290 1.00 86.75 93 ASN A C 1
ATOM 785 O O . ASN A 1 93 ? 5.325 -7.519 14.209 1.00 86.75 93 ASN A O 1
ATOM 789 N N . TRP A 1 94 ? 3.896 -6.576 15.663 1.00 86.25 94 TRP A N 1
ATOM 790 C CA . TRP A 1 94 ? 3.846 -5.289 14.964 1.00 86.25 94 TRP A CA 1
ATOM 791 C C . TRP A 1 94 ? 5.259 -4.730 14.765 1.00 86.25 94 TRP A C 1
ATOM 793 O O . TRP A 1 94 ? 6.109 -4.875 15.646 1.00 86.25 94 TRP A O 1
ATOM 803 N N . HIS A 1 95 ? 5.495 -4.097 13.614 1.00 80.31 95 HIS A N 1
ATOM 804 C CA . HIS A 1 95 ? 6.813 -3.634 13.155 1.00 80.31 95 HIS A CA 1
ATOM 805 C C . HIS A 1 95 ? 7.743 -4.722 12.589 1.00 80.31 95 HIS A C 1
ATOM 807 O O . HIS A 1 95 ? 8.851 -4.401 12.155 1.00 80.31 95 HIS A O 1
ATOM 813 N N . ASP A 1 96 ? 7.304 -5.984 12.514 1.00 92.00 96 ASP A N 1
ATOM 814 C CA . ASP A 1 96 ? 7.863 -6.946 11.563 1.00 92.00 96 ASP A CA 1
ATOM 815 C C . ASP A 1 96 ? 7.212 -6.762 10.184 1.00 92.00 96 ASP A C 1
ATOM 817 O O . ASP A 1 96 ? 5.988 -6.775 10.040 1.00 92.00 96 ASP A O 1
ATOM 821 N N . ALA A 1 97 ? 8.033 -6.667 9.136 1.00 89.88 97 ALA A N 1
ATOM 822 C CA . ALA A 1 97 ? 7.547 -6.411 7.781 1.00 89.88 97 ALA A CA 1
ATOM 823 C C . ALA A 1 97 ? 6.537 -7.469 7.295 1.00 89.88 97 ALA A C 1
ATOM 825 O O . ALA A 1 97 ? 5.589 -7.143 6.578 1.00 89.88 97 ALA A O 1
ATOM 826 N N . LYS A 1 98 ? 6.690 -8.747 7.681 1.00 93.12 98 LYS A N 1
ATOM 827 C CA . LYS A 1 98 ? 5.731 -9.787 7.278 1.00 93.12 98 LYS A CA 1
ATOM 828 C C . LYS A 1 98 ? 4.426 -9.661 8.053 1.00 93.12 98 LYS A C 1
ATOM 830 O O . LYS A 1 98 ? 3.374 -9.921 7.466 1.00 93.12 98 LYS A O 1
ATOM 835 N N . ALA A 1 99 ? 4.480 -9.319 9.339 1.00 94.44 99 ALA A N 1
ATOM 836 C CA . ALA A 1 99 ? 3.285 -9.051 10.135 1.00 94.44 99 ALA A CA 1
ATOM 837 C C . ALA A 1 99 ? 2.483 -7.887 9.539 1.00 94.44 99 ALA A C 1
ATOM 839 O O . ALA A 1 99 ? 1.296 -8.051 9.246 1.00 94.44 99 ALA A O 1
ATOM 840 N N . ASP A 1 100 ? 3.152 -6.780 9.218 1.00 94.31 100 ASP A N 1
ATOM 841 C CA . ASP A 1 100 ? 2.514 -5.593 8.646 1.00 94.31 100 ASP A CA 1
ATOM 842 C C . ASP A 1 100 ? 1.894 -5.879 7.263 1.00 94.31 100 ASP A C 1
ATOM 844 O O . ASP A 1 100 ? 0.769 -5.451 6.983 1.00 94.31 100 ASP A O 1
ATOM 848 N N . ILE A 1 101 ? 2.547 -6.687 6.414 1.00 95.44 101 ILE A N 1
ATOM 849 C CA . ILE A 1 101 ? 1.979 -7.132 5.125 1.00 95.44 101 ILE A CA 1
ATOM 850 C C . ILE A 1 101 ? 0.715 -7.979 5.334 1.00 95.44 101 ILE A C 1
ATOM 852 O O . ILE A 1 101 ? -0.287 -7.790 4.634 1.00 95.44 101 ILE A O 1
ATOM 856 N N . ARG A 1 102 ? 0.726 -8.922 6.289 1.00 96.62 102 ARG A N 1
ATOM 857 C CA . ARG A 1 102 ? -0.455 -9.751 6.588 1.00 96.62 102 ARG A CA 1
ATOM 858 C C . ARG A 1 102 ? -1.608 -8.903 7.118 1.00 96.62 102 ARG A C 1
ATOM 860 O O . ARG A 1 102 ? -2.731 -9.072 6.638 1.00 96.62 102 ARG A O 1
ATOM 867 N N . ALA A 1 103 ? -1.333 -7.990 8.048 1.00 97.44 103 ALA A N 1
ATOM 868 C CA . ALA A 1 103 ? -2.315 -7.061 8.597 1.00 97.44 103 ALA A CA 1
ATOM 869 C C . ALA A 1 103 ? -2.917 -6.173 7.499 1.00 97.44 103 ALA A C 1
ATOM 871 O O . ALA A 1 103 ? -4.136 -6.135 7.339 1.00 97.44 103 ALA A O 1
ATOM 872 N N . THR A 1 104 ? -2.074 -5.563 6.661 1.00 97.75 104 THR A N 1
ATOM 873 C CA . THR A 1 104 ? -2.501 -4.735 5.520 1.00 97.75 104 THR A CA 1
ATOM 874 C C . THR A 1 104 ? -3.406 -5.517 4.568 1.00 97.75 104 THR A C 1
ATOM 876 O O . THR A 1 104 ? -4.456 -5.023 4.161 1.00 97.75 104 THR A O 1
ATOM 879 N N . LYS A 1 105 ? -3.062 -6.773 4.253 1.00 97.44 105 LYS A N 1
ATOM 880 C CA . LYS A 1 105 ? -3.885 -7.638 3.392 1.00 97.44 105 LYS A CA 1
ATOM 881 C C . LYS A 1 105 ? -5.233 -7.991 4.027 1.00 97.44 105 LYS A C 1
ATOM 883 O O . LYS A 1 105 ? -6.236 -8.037 3.315 1.00 97.44 105 LYS A O 1
ATOM 888 N N . LYS A 1 106 ? -5.263 -8.286 5.332 1.00 97.88 106 LYS A N 1
ATOM 889 C CA . LYS A 1 106 ? -6.507 -8.556 6.074 1.00 97.88 106 LYS A CA 1
ATOM 890 C C . LYS A 1 106 ? -7.406 -7.318 6.067 1.00 97.88 106 LYS A C 1
ATOM 892 O O . LYS A 1 106 ? -8.567 -7.432 5.691 1.00 97.88 106 LYS A O 1
ATOM 897 N N . LEU A 1 107 ? -6.845 -6.150 6.379 1.00 98.25 107 LEU A N 1
ATOM 898 C CA . LEU A 1 107 ? -7.569 -4.882 6.394 1.00 98.25 107 LEU A CA 1
ATOM 899 C C . LEU A 1 107 ? -8.098 -4.510 5.005 1.00 98.25 107 LEU A C 1
ATOM 901 O O . LEU A 1 107 ? -9.269 -4.187 4.871 1.00 98.25 107 LEU A O 1
ATOM 905 N N . PHE A 1 108 ? -7.286 -4.637 3.952 1.00 98.31 108 PHE A N 1
ATOM 906 C CA . PHE A 1 108 ? -7.735 -4.396 2.577 1.00 98.31 108 PHE A CA 1
ATOM 907 C C . PHE A 1 108 ? -8.954 -5.252 2.205 1.00 98.31 108 PHE A C 1
ATOM 909 O O . PHE A 1 108 ? -9.918 -4.743 1.642 1.00 98.31 108 PHE A O 1
ATOM 916 N N . LYS A 1 109 ? -8.940 -6.545 2.558 1.00 97.25 109 LYS A N 1
ATOM 917 C CA . LYS A 1 109 ? -10.085 -7.438 2.327 1.00 97.25 109 LYS A CA 1
ATOM 918 C C . LYS A 1 109 ? -11.316 -7.036 3.132 1.00 97.25 109 LYS A C 1
ATOM 920 O O . LYS A 1 109 ? -12.418 -7.186 2.621 1.00 97.25 109 LYS A O 1
ATOM 925 N N . GLU A 1 110 ? -11.130 -6.567 4.361 1.00 97.31 110 GLU A N 1
ATOM 926 C CA . GLU A 1 110 ? -12.228 -6.096 5.206 1.00 97.31 110 GLU A CA 1
ATOM 927 C C . GLU A 1 110 ? -12.879 -4.835 4.629 1.00 97.31 110 GLU A C 1
ATOM 929 O O . GLU A 1 110 ? -14.097 -4.741 4.573 1.00 97.31 110 GLU A O 1
ATOM 934 N N . LEU A 1 111 ? -12.082 -3.902 4.103 1.00 96.81 111 LEU A N 1
ATOM 935 C CA . LEU A 1 111 ? -12.579 -2.655 3.510 1.00 96.81 111 LEU A CA 1
ATOM 936 C C . LEU A 1 111 ? -13.338 -2.848 2.1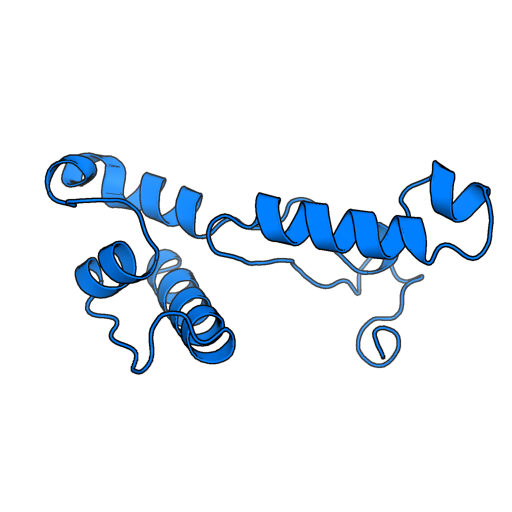87 1.00 96.81 111 LEU A C 1
ATOM 938 O O . LEU A 1 111 ? -14.073 -1.950 1.783 1.00 96.81 111 LEU A O 1
ATOM 942 N N . LEU A 1 112 ? -13.155 -3.987 1.512 1.00 94.88 112 LEU A N 1
ATOM 943 C CA . LEU A 1 112 ? -13.889 -4.349 0.293 1.00 94.88 112 LEU A CA 1
ATOM 944 C C . LEU A 1 112 ? -15.249 -5.014 0.566 1.00 94.88 112 LEU A C 1
ATOM 946 O O . LEU A 1 112 ? -15.975 -5.288 -0.390 1.00 94.88 112 LEU A O 1
ATOM 950 N N . ARG A 1 113 ? -15.571 -5.309 1.831 1.00 88.31 113 ARG A N 1
ATOM 951 C CA . ARG A 1 113 ? -16.879 -5.827 2.250 1.00 88.31 113 ARG A CA 1
ATOM 952 C C . ARG A 1 113 ? -17.878 -4.686 2.459 1.00 88.31 113 ARG A C 1
ATOM 954 O O . ARG A 1 113 ? -19.038 -4.900 2.055 1.00 88.31 113 ARG A O 1
#

Foldseek 3Di:
DLCVQFVLVDLPTADAAEAAVRVVVVVVVQVVLLVPDPDPVCNPPRSSRSSHYDPDHHHLLVLLCVVCVVVPVVFPDSDLQRSLVVVVHDFPDPVDPVRRVVSRVVSVVVSVD

Mean predicted aligned error: 4.1 Å

Solvent-accessible surface area (backbone atoms only — not comparable to full-atom values): 6704 Å² total; per-residue (Å²): 124,65,70,81,80,30,52,51,86,42,90,87,40,51,44,76,47,72,33,69,58,26,64,61,61,48,53,53,51,45,48,52,29,40,77,66,38,92,44,71,65,40,46,72,76,48,21,60,47,67,35,45,36,49,83,72,65,46,39,45,48,60,55,48,49,64,76,34,58,93,52,52,87,80,45,97,58,87,49,70,69,57,52,30,49,73,74,72,47,83,78,71,61,80,91,36,72,68,40,49,50,52,52,44,54,52,47,47,57,57,75,73,108

pLDDT: mean 92.25, std 7.13, range [62.31, 98.44]

Sequence (113 aa):
MLNDYVYKWDKTDKFQFIGYNSRFDEDFLRQFFINNADNDKDKMYGNGYGCYFYTPSLDVMQMAALKLMDNRKDLINFKLETVCNYFGITEENWHDAKADIRATKKLFKELLR

Secondary structure (DSSP, 8-state):
--TTT--TT-SS--EEEEETTHHHHHHHHHHHHHHT-SSHHHHHTTTTHHHHEEEEEEEHHHHHHHHTGGGGGG-S---HHHHHHHTT---SSTT-HHHHHHHHHHHHHHHT-